Protein AF-X1P240-F1 (afdb_monomer_lite)

Foldseek 3Di:
DPPDDADQVNVQVVVVVVLVVQVVDPVDDDVDDDGPVVVLLVVLLVCVVVVNDLVVSCVVSVPPDSVVSVVSVVPDPPVVVVVCVVPDDPPPPPDDPPPVVDPVSVVVVVPPVD

Sequence (114 aa):
QQRKKLSRWGISHILKKYVDMAKLDTKFDTGFSVTPHVLRHSKAMGLLKAGVNLIYIRDFLGHCNVVTTEIYARADSEMKRKAIESAYVDLSPKDMPKWDENQDLMFWLQNLCK

Radius of gyration: 26.33 Å; chains: 1; bounding box: 72×47×49 Å

Organism: NCBI:txid412755

Secondary structure (DSSP, 8-state):
---SPPPHHHHHHHHHHHHHHHTTSTT---SS---HHHHHHHHHHHHHHTT--HHHHHHHHT-S-THHHHHHHHH-HHHHHHHHHHH----S-SS---GGG-HHHHHHHHHTT-

pLDDT: mean 81.72, std 10.23, range [56.72, 94.62]

InterPro domains:
  IPR002104 Integrase, catalytic domain [PF00589] (2-77)
  IPR002104 Integrase, catalytic domain [PS51898] (1-85)
  IPR011010 DNA breaking-rejoining enzyme, catalytic core [SSF56349] (3-87)
  IPR013762 Integrase-like, catalytic domain superfamily [G3DSA:1.10.443.10] (1-93)

Structure (mmCIF, N/CA/C/O backbone):
data_AF-X1P240-F1
#
_entry.id   AF-X1P240-F1
#
loop_
_atom_site.group_PDB
_atom_site.id
_atom_site.type_symbol
_atom_site.label_atom_id
_atom_site.label_alt_id
_atom_site.label_comp_id
_atom_site.label_asym_id
_atom_site.label_entity_id
_atom_site.label_seq_id
_atom_site.pdbx_PDB_ins_code
_atom_site.Cartn_x
_atom_site.Cartn_y
_atom_site.Cartn_z
_atom_site.occupancy
_atom_site.B_iso_or_equiv
_atom_site.auth_seq_id
_atom_site.auth_comp_id
_atom_site.auth_asym_id
_atom_site.auth_atom_id
_atom_site.pdbx_PDB_model_num
ATOM 1 N N . GLN A 1 1 ? -26.868 8.549 17.612 1.00 57.78 1 GLN A N 1
ATOM 2 C CA . GLN A 1 1 ? -25.596 8.873 16.925 1.00 57.78 1 GLN A CA 1
ATOM 3 C C . GLN A 1 1 ? -25.297 10.350 17.176 1.00 57.78 1 GLN A C 1
ATOM 5 O O . GLN A 1 1 ? -26.119 11.179 16.805 1.00 57.78 1 GLN A O 1
ATOM 10 N N . GLN A 1 2 ? -24.222 10.704 17.894 1.00 64.19 2 GLN A N 1
ATOM 11 C CA . GLN A 1 2 ? -23.903 12.124 18.117 1.00 64.19 2 GLN A CA 1
ATOM 12 C C . GLN A 1 2 ? -23.412 12.736 16.794 1.00 64.19 2 GLN A C 1
ATOM 14 O O . GLN A 1 2 ? -22.513 12.174 16.175 1.00 64.19 2 GLN A O 1
ATOM 19 N N . ARG A 1 3 ? -23.981 13.869 16.352 1.00 76.75 3 ARG A N 1
ATOM 20 C CA . ARG A 1 3 ? -23.616 14.592 15.110 1.00 76.75 3 ARG A CA 1
ATOM 21 C C . ARG A 1 3 ? -22.251 15.305 15.204 1.00 76.75 3 ARG A C 1
ATOM 23 O O . ARG A 1 3 ? -22.099 16.443 14.774 1.00 76.75 3 ARG A O 1
ATOM 30 N N . LYS A 1 4 ? -21.260 14.668 15.826 1.00 82.38 4 LYS A N 1
ATOM 31 C CA . LYS A 1 4 ? -19.897 15.187 15.983 1.00 82.38 4 LYS A CA 1
ATOM 32 C C . LYS A 1 4 ? -18.962 14.469 15.012 1.00 82.38 4 LYS A C 1
ATOM 34 O O . LYS A 1 4 ? -19.222 13.334 14.618 1.00 82.38 4 LYS A O 1
ATOM 39 N N . LYS A 1 5 ? -17.869 15.137 14.627 1.00 88.19 5 LYS A N 1
ATOM 40 C CA . LYS A 1 5 ? -16.824 14.541 13.7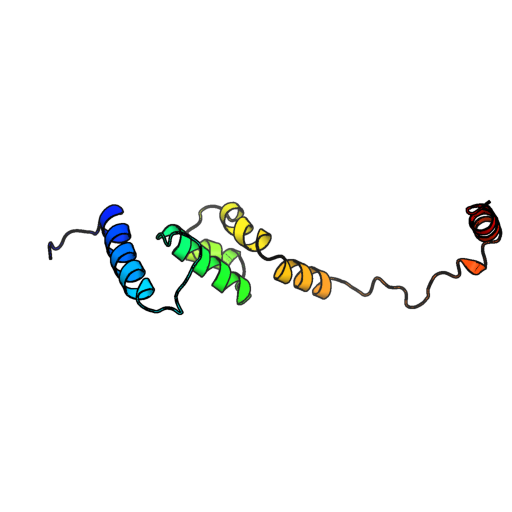81 1.00 88.19 5 LYS A CA 1
ATOM 41 C C . LYS A 1 5 ? -16.277 13.273 14.447 1.00 88.19 5 LYS A C 1
ATOM 43 O O . LYS A 1 5 ? -16.087 13.244 15.663 1.00 88.19 5 LYS A O 1
ATOM 48 N N . LEU A 1 6 ? -16.019 12.238 13.650 1.00 88.88 6 LEU A N 1
ATOM 49 C CA . LEU A 1 6 ? -15.418 11.002 14.146 1.00 88.88 6 LEU A CA 1
ATOM 50 C C . LEU A 1 6 ? -13.983 11.264 14.611 1.00 88.88 6 LEU A C 1
ATOM 52 O O . LEU A 1 6 ? -13.199 11.906 13.914 1.00 88.88 6 LEU A O 1
ATOM 56 N N . SER A 1 7 ? -13.637 10.743 15.787 1.00 91.94 7 SER A N 1
ATOM 57 C CA . SER A 1 7 ? -12.262 10.759 16.281 1.00 91.94 7 SER A CA 1
ATOM 58 C C . SER A 1 7 ? -11.440 9.647 15.624 1.00 91.94 7 SER A C 1
ATOM 60 O O . SER A 1 7 ? -11.989 8.654 15.141 1.00 91.94 7 SER A O 1
ATOM 62 N N . ARG A 1 8 ? -10.107 9.763 15.669 1.00 88.00 8 ARG A N 1
ATOM 63 C CA . ARG A 1 8 ? -9.188 8.700 15.217 1.00 88.00 8 ARG A CA 1
ATOM 64 C C . ARG A 1 8 ? -9.515 7.352 15.867 1.00 88.00 8 ARG A C 1
ATOM 66 O O . ARG A 1 8 ? -9.573 6.337 15.182 1.00 88.00 8 ARG A O 1
ATOM 73 N N . TRP A 1 9 ? -9.784 7.363 17.174 1.00 88.81 9 TRP A N 1
ATOM 74 C CA . TRP A 1 9 ? -10.216 6.181 17.919 1.00 88.81 9 TRP A CA 1
ATOM 75 C C . TRP A 1 9 ? -11.564 5.645 17.440 1.00 88.81 9 TRP A C 1
ATOM 77 O O . TRP A 1 9 ? -11.708 4.436 17.288 1.00 88.81 9 TRP A O 1
ATOM 87 N N . GLY A 1 10 ? -12.524 6.525 17.141 1.00 91.69 10 GLY A N 1
ATOM 88 C CA . GLY A 1 10 ? -13.818 6.134 16.586 1.00 91.69 10 GLY A CA 1
ATOM 89 C C . GLY A 1 10 ? -13.684 5.417 15.244 1.00 91.69 10 GLY A C 1
ATOM 90 O O . GLY A 1 10 ? -14.288 4.367 15.053 1.00 91.69 10 GLY A O 1
ATOM 91 N N . ILE A 1 11 ? -12.838 5.924 14.344 1.00 92.25 11 ILE A N 1
ATOM 92 C CA . ILE A 1 11 ? -12.565 5.281 13.049 1.00 92.25 11 ILE A CA 1
ATOM 93 C C . ILE A 1 11 ? -11.918 3.909 13.253 1.00 92.25 11 ILE A C 1
ATOM 95 O O . ILE A 1 11 ? -12.382 2.926 12.681 1.00 92.25 11 ILE A O 1
ATOM 99 N N . SER A 1 12 ? -10.884 3.820 14.094 1.00 92.19 12 SER A N 1
ATOM 100 C CA . SER A 1 12 ? -10.235 2.542 14.406 1.00 92.19 12 SER A CA 1
ATOM 101 C C . SER A 1 12 ? -11.205 1.534 15.024 1.00 92.19 12 SER A C 1
ATOM 103 O O . SER A 1 12 ? -11.154 0.356 14.690 1.00 92.19 12 SER A O 1
ATOM 105 N N . HIS A 1 13 ? -12.110 1.986 15.895 1.00 93.31 13 HIS A N 1
ATOM 106 C CA . HIS A 1 13 ? -13.111 1.130 16.525 1.00 93.31 13 HIS A CA 1
ATOM 107 C C . HIS A 1 13 ? -14.142 0.612 15.515 1.00 93.31 13 HIS A C 1
ATOM 109 O O . HIS A 1 13 ? -14.448 -0.577 15.501 1.00 93.31 13 HIS A O 1
ATOM 115 N N . ILE A 1 14 ? -14.633 1.485 14.630 1.00 94.19 14 ILE A N 1
ATOM 116 C CA . ILE A 1 14 ? -15.537 1.098 13.541 1.00 94.19 14 ILE A CA 1
ATOM 117 C C . ILE A 1 14 ? -14.850 0.079 12.629 1.00 94.19 14 ILE A C 1
ATOM 119 O O . ILE A 1 14 ? -15.436 -0.956 12.328 1.00 94.19 14 ILE A O 1
ATOM 123 N N . LEU A 1 15 ? -13.603 0.336 12.230 1.00 94.62 15 LEU A N 1
ATOM 124 C CA . LEU A 1 15 ? -12.842 -0.592 11.398 1.00 94.62 15 LEU A CA 1
ATOM 125 C C . LEU A 1 15 ? -12.681 -1.949 12.084 1.00 94.62 15 LEU A C 1
ATOM 127 O O . LEU A 1 15 ? -12.961 -2.973 11.468 1.00 94.62 15 LEU A O 1
ATOM 131 N N . LYS A 1 16 ? -12.295 -1.955 13.364 1.00 93.12 16 LYS A N 1
ATOM 132 C CA . LYS A 1 16 ? -12.161 -3.183 14.150 1.00 93.12 16 LYS A CA 1
ATOM 133 C C . LYS A 1 16 ? -13.458 -3.990 14.149 1.00 93.12 16 LYS A C 1
ATOM 135 O O . LYS A 1 16 ? -13.414 -5.178 13.863 1.00 93.12 16 LYS A O 1
ATOM 140 N N . LYS A 1 17 ? -14.607 -3.338 14.359 1.00 94.50 17 LYS A N 1
ATOM 141 C CA . LYS A 1 17 ? -15.920 -3.995 14.302 1.00 94.50 17 LYS A CA 1
ATOM 142 C C . LYS A 1 17 ? -16.121 -4.750 12.981 1.00 94.50 17 LYS A C 1
ATOM 144 O O . LYS A 1 17 ? -16.546 -5.898 12.999 1.00 94.50 17 LYS A O 1
ATOM 149 N N . TYR A 1 18 ? -15.821 -4.125 11.840 1.00 94.25 18 TYR A N 1
ATOM 150 C CA . TYR A 1 18 ? -15.976 -4.772 10.530 1.00 94.25 18 TYR A CA 1
ATOM 151 C C . TYR A 1 18 ? -14.955 -5.878 10.278 1.00 94.25 18 TYR A C 1
ATOM 153 O O . TYR A 1 18 ? -15.307 -6.893 9.689 1.00 94.25 18 TYR A O 1
ATOM 161 N N . VAL A 1 19 ? -13.722 -5.715 10.753 1.00 93.25 19 VAL A N 1
ATOM 162 C CA . VAL A 1 19 ? -12.690 -6.756 10.669 1.00 93.25 19 VAL A CA 1
ATOM 163 C C . VAL A 1 19 ? -13.092 -7.979 11.493 1.00 93.25 19 VAL A C 1
ATOM 165 O O . VAL A 1 19 ? -12.962 -9.098 11.012 1.00 93.25 19 VAL A O 1
ATOM 168 N N . ASP A 1 20 ? -13.628 -7.778 12.696 1.00 92.62 20 ASP A N 1
ATOM 169 C CA . ASP A 1 20 ? -14.098 -8.865 13.557 1.00 92.62 20 ASP A CA 1
ATOM 170 C C . ASP A 1 20 ? -15.300 -9.594 12.933 1.00 92.62 20 ASP A C 1
ATOM 172 O O . ASP A 1 20 ? -15.375 -10.816 13.002 1.00 92.62 20 ASP A O 1
ATOM 176 N N . MET A 1 21 ? -16.197 -8.872 12.250 1.00 93.56 21 MET A N 1
ATOM 177 C CA . MET A 1 21 ? -17.283 -9.488 11.474 1.00 93.56 21 MET A CA 1
ATOM 178 C C . MET A 1 21 ? -16.765 -10.254 10.248 1.00 93.56 21 MET A C 1
ATOM 180 O O . MET A 1 21 ? -17.276 -11.327 9.948 1.00 93.56 21 MET A O 1
ATOM 184 N N . ALA A 1 22 ? -15.750 -9.739 9.549 1.00 92.12 22 ALA A N 1
ATOM 185 C CA . ALA A 1 22 ? -15.159 -10.408 8.389 1.00 92.12 22 ALA A CA 1
ATOM 186 C C . ALA A 1 22 ? -14.431 -11.704 8.774 1.00 92.12 22 ALA A C 1
ATOM 188 O O . ALA A 1 22 ? -14.519 -12.687 8.049 1.00 92.12 22 ALA A O 1
ATOM 189 N N . LYS A 1 23 ? -13.788 -11.738 9.948 1.00 89.88 23 LYS A N 1
ATOM 190 C CA . LYS A 1 23 ? -13.130 -12.934 10.505 1.00 89.88 23 LYS A CA 1
ATOM 191 C C . LYS A 1 23 ? -14.078 -14.094 10.822 1.00 89.88 23 LYS A C 1
ATOM 193 O O . LYS A 1 23 ? -13.604 -15.187 11.113 1.00 89.88 23 LYS A O 1
ATOM 198 N N . LEU A 1 24 ? -15.393 -13.871 10.802 1.00 90.44 24 LEU A N 1
ATOM 199 C CA . LEU A 1 24 ? -16.371 -14.956 10.919 1.00 90.44 24 LEU A CA 1
ATOM 200 C C . LEU A 1 24 ? -16.375 -15.854 9.673 1.00 90.44 24 LEU A C 1
ATOM 202 O O . LEU A 1 24 ? -16.764 -17.015 9.765 1.00 90.44 24 LEU A O 1
ATOM 206 N N . ASP A 1 25 ? -15.934 -15.339 8.522 1.00 92.56 25 ASP A N 1
ATOM 207 C CA . ASP A 1 25 ? -15.693 -16.153 7.336 1.00 92.56 25 ASP A CA 1
ATOM 208 C C . ASP A 1 25 ? -14.313 -16.817 7.430 1.00 92.56 25 ASP A C 1
ATOM 210 O O . ASP A 1 25 ? -13.280 -16.151 7.495 1.00 92.56 25 ASP A O 1
ATOM 214 N N . THR A 1 26 ? -14.295 -18.149 7.368 1.00 86.00 26 THR A N 1
ATOM 215 C CA . THR A 1 26 ? -13.075 -18.974 7.342 1.00 86.00 26 THR A CA 1
ATOM 216 C C . THR A 1 26 ? -12.108 -18.638 6.202 1.00 86.00 26 THR A C 1
ATOM 218 O O . THR A 1 26 ? -10.934 -18.988 6.277 1.00 86.00 26 THR A O 1
ATOM 221 N N . LYS A 1 27 ? -12.574 -17.963 5.143 1.00 90.12 27 LYS A N 1
ATOM 222 C CA . LYS A 1 27 ? -11.741 -17.537 4.010 1.00 90.12 27 LYS A CA 1
ATOM 223 C C . LYS A 1 27 ? -10.996 -16.227 4.265 1.00 90.12 27 LYS A C 1
ATOM 225 O O . LYS A 1 27 ? -10.094 -15.889 3.500 1.00 90.12 27 LYS A O 1
ATOM 230 N N . PHE A 1 28 ? -11.384 -15.467 5.287 1.00 87.88 28 PHE A N 1
ATOM 231 C CA . PHE A 1 28 ? -10.801 -14.166 5.580 1.00 87.88 28 PHE A CA 1
ATOM 232 C C . PHE A 1 28 ? -9.709 -14.290 6.646 1.00 87.88 28 PHE A C 1
ATOM 234 O O . PHE A 1 28 ? -9.959 -14.155 7.844 1.00 87.88 28 PHE A O 1
ATOM 241 N N . ASP A 1 29 ? -8.473 -14.492 6.191 1.00 87.81 29 ASP A N 1
ATOM 242 C CA . ASP A 1 29 ? -7.277 -14.343 7.015 1.00 87.81 29 ASP A CA 1
ATOM 243 C C . ASP A 1 29 ? -6.292 -13.378 6.349 1.00 87.81 29 ASP A C 1
ATOM 245 O O . ASP A 1 29 ? -5.969 -13.488 5.167 1.00 87.81 29 ASP A O 1
ATOM 249 N N . THR A 1 30 ? -5.840 -12.393 7.119 1.00 84.19 30 THR A N 1
ATOM 250 C CA . THR A 1 30 ? -4.878 -11.385 6.673 1.00 84.19 30 THR A CA 1
ATOM 251 C C . THR A 1 30 ? -3.476 -11.639 7.213 1.00 84.19 30 THR A C 1
ATOM 253 O O . THR A 1 30 ? -2.539 -11.026 6.715 1.00 84.19 30 THR A O 1
ATOM 256 N N . GLY A 1 31 ? -3.293 -12.470 8.247 1.00 88.12 31 GLY A N 1
ATOM 257 C CA . GLY A 1 31 ? -1.990 -12.690 8.896 1.00 88.12 31 GLY A CA 1
ATOM 258 C C . GLY A 1 31 ? -1.396 -11.471 9.631 1.00 88.12 31 GLY A C 1
ATOM 259 O O . GLY A 1 31 ? -0.352 -11.571 10.269 1.00 88.12 31 GLY A O 1
ATOM 260 N N . PHE A 1 32 ? -2.050 -10.307 9.577 1.00 88.88 32 PHE A N 1
ATOM 261 C CA . PHE A 1 32 ? -1.658 -9.077 10.271 1.00 88.88 32 PHE A CA 1
ATOM 262 C C . PHE A 1 32 ? -2.876 -8.289 10.768 1.00 88.88 32 PHE A C 1
ATOM 264 O O . PHE A 1 32 ? -4.005 -8.480 10.313 1.00 88.88 32 PHE A O 1
ATOM 271 N N . SER A 1 33 ? -2.638 -7.345 11.684 1.00 90.12 33 SER A N 1
ATOM 272 C CA . SER A 1 33 ? -3.681 -6.457 12.208 1.00 90.12 33 SER A CA 1
ATOM 273 C C . SER A 1 33 ? -4.099 -5.401 11.180 1.00 90.12 33 SER A C 1
ATOM 275 O O . SER A 1 33 ? -3.289 -4.586 10.732 1.00 90.12 33 SER A O 1
ATOM 277 N N . VAL A 1 34 ? -5.384 -5.387 10.822 1.00 93.25 34 VAL A N 1
ATOM 278 C CA . VAL A 1 34 ? -5.953 -4.403 9.895 1.00 93.25 34 VAL A CA 1
ATOM 279 C C . VAL A 1 34 ? -6.179 -3.078 10.625 1.00 93.25 34 VAL A C 1
ATOM 281 O O . VAL A 1 34 ? -7.003 -2.969 11.531 1.00 93.25 34 VAL A O 1
ATOM 284 N N . THR A 1 35 ? -5.455 -2.043 10.202 1.00 93.06 35 THR A N 1
ATOM 285 C CA . THR A 1 35 ? -5.573 -0.674 10.728 1.00 93.06 35 THR A CA 1
ATOM 286 C C . THR A 1 35 ? -5.864 0.317 9.597 1.00 93.06 35 THR A C 1
ATOM 288 O O . THR A 1 35 ? -5.632 -0.006 8.428 1.00 93.06 35 THR A O 1
ATOM 291 N N . PRO A 1 36 ? -6.308 1.556 9.891 1.00 93.00 36 PRO A N 1
ATOM 292 C CA . PRO A 1 36 ? -6.550 2.550 8.842 1.00 93.00 36 PRO A CA 1
ATOM 293 C C . PRO A 1 36 ? -5.307 2.837 7.981 1.00 93.00 36 PRO A C 1
ATOM 295 O O . PRO A 1 36 ? -5.418 3.058 6.776 1.00 93.00 36 PRO A O 1
ATOM 298 N N . HIS A 1 37 ? -4.109 2.777 8.575 1.00 89.88 37 HIS A N 1
ATOM 299 C CA . HIS A 1 37 ? -2.852 2.955 7.843 1.00 89.88 3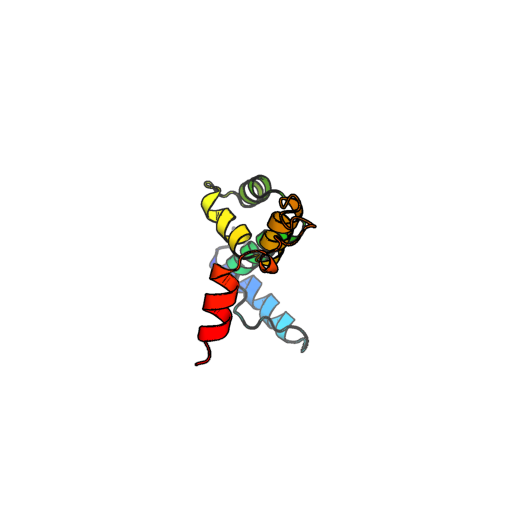7 HIS A CA 1
ATOM 300 C C . HIS A 1 37 ? -2.545 1.780 6.906 1.00 89.88 37 HIS A C 1
ATOM 302 O O . HIS A 1 37 ? -2.029 2.000 5.812 1.00 89.88 37 HIS A O 1
ATOM 308 N N . VAL A 1 38 ? -2.911 0.554 7.288 1.00 91.62 38 VAL A N 1
ATOM 309 C CA . VAL A 1 38 ? -2.765 -0.633 6.429 1.00 91.62 38 VAL A CA 1
ATOM 310 C C . VAL A 1 38 ? -3.701 -0.553 5.224 1.00 91.62 38 VAL A C 1
ATOM 312 O O . VAL A 1 38 ? -3.283 -0.845 4.107 1.00 91.62 38 VAL A O 1
ATOM 315 N N . LEU A 1 39 ? -4.932 -0.066 5.407 1.00 92.38 39 LEU A N 1
ATOM 316 C CA . LEU A 1 39 ? -5.848 0.180 4.287 1.00 92.38 39 LEU A CA 1
ATOM 317 C C . LEU A 1 39 ? -5.299 1.233 3.316 1.00 92.38 39 LEU A C 1
ATOM 319 O O . LEU A 1 39 ? -5.343 1.038 2.102 1.00 92.38 39 LEU A O 1
ATOM 323 N N . ARG A 1 40 ? -4.721 2.323 3.842 1.00 90.94 40 ARG A N 1
ATOM 324 C CA . ARG A 1 40 ? -4.046 3.346 3.026 1.00 90.94 40 ARG A CA 1
ATOM 325 C C . ARG A 1 40 ? -2.890 2.748 2.223 1.00 90.94 40 ARG A C 1
ATOM 327 O O . ARG A 1 40 ? -2.782 3.013 1.029 1.00 90.94 40 ARG A O 1
ATOM 334 N N . HIS A 1 41 ? -2.061 1.925 2.862 1.00 88.88 41 HIS A N 1
ATOM 335 C CA . HIS A 1 41 ? -0.956 1.230 2.205 1.00 88.88 41 HIS A CA 1
ATOM 336 C C . HIS A 1 41 ? -1.459 0.294 1.096 1.00 88.88 41 HIS A C 1
ATOM 338 O O . HIS A 1 41 ? -0.970 0.356 -0.027 1.00 88.88 41 HIS A O 1
ATOM 344 N N . SER A 1 42 ? -2.482 -0.517 1.381 1.00 90.50 42 SER A N 1
ATOM 345 C CA . SER A 1 42 ? -3.085 -1.438 0.412 1.00 90.50 42 SER A CA 1
ATOM 346 C C . SER A 1 42 ? -3.635 -0.704 -0.816 1.00 90.50 42 SER A C 1
ATOM 348 O O . SER A 1 42 ? -3.350 -1.090 -1.949 1.00 90.50 42 SER A O 1
ATOM 350 N N . LYS A 1 43 ? -4.331 0.428 -0.620 1.00 92.19 43 LYS A N 1
ATOM 351 C CA . LYS A 1 43 ? -4.813 1.259 -1.733 1.00 92.19 43 LYS A CA 1
ATOM 352 C C . LYS A 1 43 ? -3.665 1.804 -2.585 1.00 92.19 43 LYS A C 1
ATOM 354 O O . LYS A 1 43 ? -3.768 1.779 -3.809 1.00 92.19 43 LYS A O 1
ATOM 359 N N . ALA A 1 44 ? -2.591 2.277 -1.957 1.00 89.88 44 ALA A N 1
ATOM 360 C CA . ALA A 1 44 ? -1.424 2.796 -2.665 1.00 89.88 44 ALA A CA 1
ATOM 361 C C . ALA A 1 44 ? -0.735 1.712 -3.509 1.00 89.88 44 ALA A C 1
ATOM 363 O O . ALA A 1 44 ? -0.490 1.922 -4.694 1.00 89.88 44 ALA A O 1
ATOM 364 N N . MET A 1 45 ? -0.506 0.531 -2.925 1.00 89.00 45 MET A N 1
ATOM 365 C CA . MET A 1 45 ? 0.063 -0.617 -3.636 1.00 89.00 45 MET A CA 1
ATOM 366 C C . MET A 1 45 ? -0.842 -1.099 -4.772 1.00 89.00 45 MET A C 1
ATOM 368 O O . MET A 1 45 ? -0.347 -1.443 -5.839 1.00 89.00 45 MET A O 1
ATOM 372 N N . GLY A 1 46 ? -2.165 -1.093 -4.581 1.00 90.44 46 GLY A N 1
ATOM 373 C CA . GLY A 1 46 ? -3.120 -1.436 -5.636 1.00 90.44 46 GLY A CA 1
ATOM 374 C C . GLY A 1 46 ? -3.065 -0.473 -6.825 1.00 90.44 46 GLY A C 1
ATOM 375 O O . GLY A 1 46 ? -3.065 -0.918 -7.968 1.00 90.44 46 GLY A O 1
ATOM 376 N N . LEU A 1 47 ? -2.964 0.838 -6.570 1.00 90.38 47 LEU A N 1
ATOM 377 C CA . LEU A 1 47 ? -2.792 1.840 -7.630 1.00 90.38 47 LEU A CA 1
ATOM 378 C C . LEU A 1 47 ? -1.459 1.664 -8.362 1.00 90.38 47 LEU A C 1
ATOM 380 O O . LEU A 1 47 ? -1.422 1.722 -9.588 1.00 90.38 47 LEU A O 1
ATOM 384 N N . LEU A 1 48 ? -0.383 1.402 -7.619 1.00 88.25 48 LEU A N 1
ATOM 385 C CA . LEU A 1 48 ? 0.932 1.160 -8.200 1.00 88.25 48 LEU A CA 1
ATOM 386 C C . LEU A 1 48 ? 0.916 -0.075 -9.110 1.00 88.25 48 LEU A C 1
ATOM 388 O O . LEU A 1 48 ? 1.321 0.016 -10.261 1.00 88.25 48 LEU A O 1
ATOM 392 N N . LYS A 1 49 ? 0.373 -1.202 -8.637 1.00 85.31 49 LYS A N 1
ATOM 393 C CA . LYS A 1 49 ? 0.252 -2.440 -9.425 1.00 85.31 49 LYS A CA 1
ATOM 394 C C . LYS A 1 49 ? -0.612 -2.280 -10.675 1.00 85.31 49 LYS A C 1
ATOM 396 O O . LYS A 1 49 ? -0.363 -2.947 -11.672 1.00 85.31 49 LYS A O 1
ATOM 401 N N . ALA A 1 50 ? -1.596 -1.383 -10.639 1.00 88.06 50 ALA A N 1
ATOM 402 C CA . ALA A 1 50 ? -2.397 -1.018 -11.805 1.00 88.06 50 ALA A CA 1
ATOM 403 C C . ALA A 1 50 ? -1.645 -0.119 -12.812 1.00 88.06 50 ALA A C 1
ATOM 405 O O . ALA A 1 50 ? -2.221 0.269 -13.824 1.00 88.06 50 ALA A O 1
ATOM 406 N N . GLY A 1 51 ? -0.380 0.227 -12.549 1.00 84.88 51 GLY A N 1
ATOM 407 C CA . GLY A 1 51 ? 0.454 1.041 -13.433 1.00 84.88 51 GLY A CA 1
ATOM 408 C C . GLY A 1 51 ? 0.241 2.549 -13.288 1.00 84.88 51 GLY A C 1
ATOM 409 O O . GLY A 1 51 ? 0.698 3.314 -14.135 1.00 84.88 51 GLY A O 1
ATOM 410 N N . VAL A 1 52 ? -0.443 3.008 -12.235 1.00 87.62 52 VAL A N 1
ATOM 411 C CA . VAL A 1 52 ? -0.634 4.446 -12.005 1.00 87.62 52 VAL A CA 1
ATOM 412 C C . VAL A 1 52 ? 0.708 5.088 -11.649 1.00 87.62 52 VAL A C 1
ATOM 414 O O . VAL A 1 52 ? 1.428 4.606 -10.775 1.00 87.62 52 VAL A O 1
ATOM 417 N N . ASN A 1 53 ? 1.037 6.203 -12.306 1.00 86.06 53 ASN A N 1
ATOM 418 C CA . ASN A 1 53 ? 2.281 6.926 -12.048 1.00 86.06 53 ASN A CA 1
ATOM 419 C C . ASN A 1 53 ? 2.354 7.397 -10.581 1.00 86.06 53 ASN A C 1
ATOM 421 O O . ASN A 1 53 ? 1.391 7.927 -10.019 1.00 86.06 53 ASN A O 1
ATOM 425 N N . LEU A 1 54 ? 3.532 7.216 -9.978 1.00 85.50 54 LEU A N 1
ATOM 426 C CA . LEU A 1 54 ? 3.822 7.511 -8.578 1.00 85.50 54 LEU A CA 1
ATOM 427 C C . LEU A 1 54 ? 3.478 8.951 -8.166 1.00 85.50 54 LEU A C 1
ATOM 429 O O . LEU A 1 54 ? 3.068 9.175 -7.028 1.00 85.50 54 LEU A O 1
ATOM 433 N N . ILE A 1 55 ? 3.600 9.916 -9.081 1.00 85.81 55 ILE A N 1
ATOM 434 C CA . ILE A 1 55 ? 3.254 11.324 -8.845 1.00 85.81 55 ILE A CA 1
ATOM 435 C C . ILE A 1 55 ? 1.751 11.466 -8.572 1.00 85.81 55 ILE A C 1
ATOM 437 O O . ILE A 1 55 ? 1.360 12.110 -7.601 1.00 85.81 55 ILE A O 1
ATOM 441 N N . TYR A 1 56 ? 0.903 10.786 -9.346 1.00 87.69 56 TYR A N 1
ATOM 442 C CA . TYR A 1 56 ? -0.543 10.802 -9.115 1.00 87.69 56 TYR A CA 1
ATOM 443 C C . TYR A 1 56 ? -0.925 10.066 -7.834 1.00 87.69 56 TYR A C 1
ATOM 445 O O . TYR A 1 56 ? -1.832 10.495 -7.126 1.00 87.69 56 TYR A O 1
ATOM 453 N N . ILE A 1 57 ? -0.222 8.981 -7.496 1.00 87.88 57 ILE A N 1
ATOM 454 C CA . ILE A 1 57 ? -0.433 8.273 -6.226 1.00 87.88 57 ILE A CA 1
ATOM 455 C C . ILE A 1 57 ? -0.079 9.186 -5.044 1.00 87.88 57 ILE A C 1
ATOM 457 O O . ILE A 1 57 ? -0.834 9.254 -4.075 1.00 87.88 57 ILE A O 1
ATOM 461 N N . ARG A 1 58 ? 1.039 9.918 -5.126 1.00 87.44 58 ARG A N 1
ATOM 462 C CA . ARG A 1 58 ? 1.452 10.910 -4.123 1.00 87.44 58 ARG A CA 1
ATOM 463 C C . ARG A 1 58 ? 0.366 11.966 -3.923 1.00 87.44 58 ARG A C 1
ATOM 465 O O . ARG A 1 58 ? -0.026 12.210 -2.781 1.00 87.44 58 ARG A O 1
ATOM 472 N N . ASP A 1 59 ? -0.124 12.548 -5.016 1.00 88.06 59 ASP A N 1
ATOM 473 C CA . ASP A 1 59 ? -1.128 13.615 -4.983 1.00 88.06 59 ASP A CA 1
ATOM 474 C C . ASP A 1 59 ? -2.466 13.100 -4.439 1.00 88.06 59 ASP A C 1
ATOM 476 O O . ASP A 1 59 ? -3.060 13.722 -3.560 1.00 88.06 59 ASP A O 1
ATOM 480 N N . PHE A 1 60 ? -2.889 11.903 -4.858 1.00 88.56 60 PHE A N 1
ATOM 481 C CA . PHE A 1 60 ? -4.089 11.236 -4.349 1.00 88.56 60 PHE A CA 1
ATOM 482 C C . PHE A 1 60 ? -4.022 10.964 -2.839 1.00 88.56 60 PHE A C 1
ATOM 484 O O . PHE A 1 60 ? -5.019 11.083 -2.128 1.00 88.56 60 PHE A O 1
ATOM 491 N N . LEU A 1 61 ? -2.845 10.600 -2.326 1.00 88.38 61 LEU A N 1
ATOM 492 C CA . LEU A 1 61 ? -2.627 10.363 -0.899 1.00 88.38 61 LEU A CA 1
ATOM 493 C C . LEU A 1 61 ? -2.344 11.656 -0.113 1.00 88.38 61 LEU A C 1
ATOM 495 O O . LEU A 1 61 ? -2.299 11.615 1.121 1.00 88.38 61 LEU A O 1
ATOM 499 N N . GLY A 1 62 ? -2.152 12.790 -0.790 1.00 85.25 62 GLY A N 1
ATOM 500 C CA . GLY A 1 62 ? -1.809 14.069 -0.168 1.00 85.25 62 GLY A CA 1
ATOM 501 C C . GLY A 1 62 ? -0.427 14.068 0.491 1.00 85.25 62 GLY A C 1
ATOM 502 O O . GLY A 1 62 ? -0.238 14.684 1.538 1.00 85.25 62 GLY A O 1
ATOM 503 N N . HIS A 1 63 ? 0.531 13.320 -0.058 1.00 86.12 63 HIS A N 1
ATOM 504 C CA . HIS A 1 63 ? 1.904 13.316 0.442 1.00 86.12 63 HIS A CA 1
ATOM 505 C C . HIS A 1 63 ? 2.642 14.582 -0.009 1.00 86.12 63 HIS A C 1
ATOM 507 O O . HIS A 1 63 ? 2.747 14.856 -1.200 1.00 86.12 63 HIS A O 1
ATOM 513 N N . CYS A 1 64 ? 3.222 15.323 0.939 1.00 78.12 64 CYS A N 1
ATOM 514 C CA . CYS A 1 64 ? 4.014 16.520 0.639 1.00 78.12 64 CYS A CA 1
ATOM 515 C C . CYS A 1 64 ? 5.330 16.211 -0.095 1.00 78.12 64 CYS A C 1
ATOM 517 O O . CYS A 1 64 ? 5.871 17.078 -0.774 1.00 78.12 64 CYS A O 1
ATOM 519 N N . ASN A 1 65 ? 5.847 14.984 0.030 1.00 75.25 65 ASN A N 1
ATOM 520 C CA . ASN A 1 65 ? 7.090 14.555 -0.598 1.00 75.25 65 ASN A CA 1
ATOM 521 C C . ASN A 1 65 ? 6.92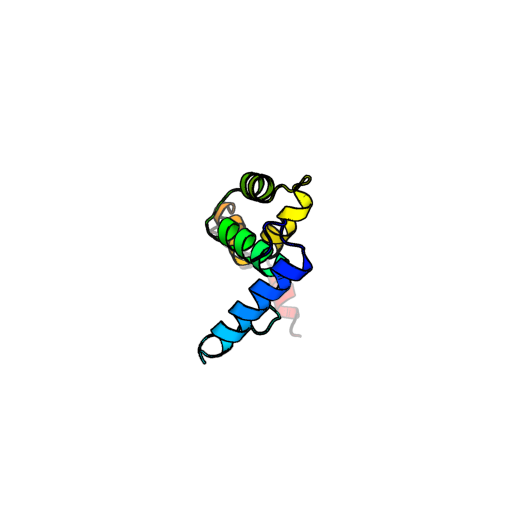2 13.185 -1.272 1.00 75.25 65 ASN A C 1
ATOM 523 O O . ASN A 1 65 ? 6.403 12.237 -0.671 1.00 75.25 65 ASN A O 1
ATOM 527 N N . VAL A 1 66 ? 7.415 13.070 -2.508 1.00 71.06 66 VAL A N 1
ATOM 528 C CA . VAL A 1 66 ? 7.418 11.829 -3.292 1.00 71.06 66 VAL A CA 1
ATOM 529 C C . VAL A 1 66 ? 8.209 10.706 -2.616 1.00 71.06 66 VAL A C 1
ATOM 531 O O . VAL A 1 66 ? 7.805 9.553 -2.733 1.00 71.06 66 VAL A O 1
ATOM 534 N N . VAL A 1 67 ? 9.219 11.027 -1.796 1.00 74.44 67 VAL A N 1
ATOM 535 C CA . VAL A 1 67 ? 10.037 10.049 -1.048 1.00 74.44 67 VAL A CA 1
ATOM 536 C C . VAL A 1 67 ? 9.182 9.112 -0.183 1.00 74.44 67 VAL A C 1
ATOM 538 O O . VAL A 1 67 ? 9.441 7.914 -0.096 1.00 74.44 67 VAL A O 1
ATOM 541 N N . THR A 1 68 ? 8.099 9.620 0.416 1.00 72.06 68 THR A N 1
ATOM 542 C CA . THR A 1 68 ? 7.169 8.783 1.205 1.00 72.06 68 THR A CA 1
ATOM 543 C C . THR A 1 68 ? 6.376 7.792 0.348 1.00 72.06 68 THR A C 1
ATOM 545 O O . THR A 1 68 ? 5.922 6.762 0.840 1.00 72.06 68 THR A O 1
ATOM 548 N N . THR A 1 69 ? 6.239 8.084 -0.945 1.00 78.56 69 THR A N 1
ATOM 549 C CA . THR A 1 69 ? 5.513 7.273 -1.930 1.00 78.56 69 THR A CA 1
ATOM 550 C C . THR A 1 69 ? 6.456 6.289 -2.635 1.00 78.56 69 THR A C 1
ATOM 552 O O . THR A 1 69 ? 6.036 5.186 -2.970 1.00 78.56 69 THR A O 1
ATOM 555 N N . GLU A 1 70 ? 7.750 6.611 -2.768 1.00 77.00 70 GLU A N 1
ATOM 556 C CA . GLU A 1 70 ? 8.789 5.709 -3.307 1.00 77.00 70 GLU A CA 1
ATOM 557 C C . GLU A 1 70 ? 8.904 4.382 -2.551 1.00 77.00 70 GLU A C 1
ATOM 559 O O . GLU A 1 70 ? 9.301 3.368 -3.127 1.00 77.00 70 GLU A O 1
ATOM 564 N N . ILE A 1 71 ? 8.521 4.358 -1.270 1.00 77.62 71 ILE A N 1
ATOM 565 C CA . ILE A 1 71 ? 8.478 3.131 -0.465 1.00 77.62 71 ILE A CA 1
ATOM 566 C C . ILE A 1 71 ? 7.605 2.061 -1.143 1.00 77.62 71 ILE A C 1
ATOM 568 O O . ILE A 1 71 ? 7.961 0.885 -1.113 1.00 77.62 71 ILE A O 1
ATOM 572 N N . TYR A 1 72 ? 6.519 2.458 -1.814 1.00 77.56 72 TYR A N 1
ATOM 573 C CA . TYR A 1 72 ? 5.652 1.533 -2.547 1.00 77.56 72 TYR A CA 1
ATOM 574 C C . TYR A 1 72 ? 6.344 0.960 -3.787 1.00 77.56 72 TYR A C 1
ATOM 576 O O . TYR A 1 72 ? 6.342 -0.251 -3.988 1.00 77.56 72 TYR A O 1
ATOM 584 N N . ALA A 1 73 ? 7.010 1.813 -4.573 1.00 75.56 73 ALA A N 1
ATOM 585 C CA . ALA A 1 73 ? 7.778 1.384 -5.745 1.00 75.56 73 ALA A CA 1
ATOM 586 C C . ALA A 1 73 ? 8.922 0.432 -5.363 1.00 75.56 73 ALA A C 1
ATOM 588 O O . ALA A 1 73 ? 9.244 -0.503 -6.094 1.00 75.56 73 ALA A O 1
ATOM 589 N N . ARG A 1 74 ? 9.530 0.628 -4.186 1.00 71.94 74 ARG A N 1
ATOM 590 C CA . ARG A 1 74 ? 10.583 -0.266 -3.697 1.00 71.94 74 ARG A CA 1
ATOM 591 C C . ARG A 1 74 ? 10.050 -1.638 -3.284 1.00 71.94 74 ARG A C 1
ATOM 593 O O . ARG A 1 74 ? 10.791 -2.610 -3.436 1.00 71.94 74 ARG A O 1
ATOM 600 N N . ALA A 1 75 ? 8.823 -1.696 -2.772 1.00 72.62 75 ALA A N 1
ATOM 601 C CA . ALA A 1 75 ? 8.195 -2.915 -2.275 1.00 72.62 75 ALA A CA 1
ATOM 602 C C . ALA A 1 75 ? 7.767 -3.885 -3.392 1.00 72.62 75 ALA A C 1
ATOM 604 O O . ALA A 1 75 ? 7.618 -5.074 -3.122 1.00 72.62 75 ALA A O 1
ATOM 605 N N . ASP A 1 76 ? 7.588 -3.411 -4.629 1.00 74.38 76 ASP A N 1
ATOM 606 C CA . ASP A 1 76 ? 7.196 -4.257 -5.760 1.00 74.38 76 ASP A CA 1
ATOM 607 C C . ASP A 1 76 ? 8.405 -4.708 -6.601 1.00 74.38 76 ASP A C 1
ATOM 609 O O . ASP A 1 76 ? 8.849 -4.040 -7.539 1.00 74.38 76 ASP A O 1
ATOM 613 N N . SER A 1 77 ? 8.955 -5.871 -6.248 1.00 71.12 77 SER A N 1
ATOM 614 C CA . SER A 1 77 ? 10.056 -6.518 -6.974 1.00 71.12 77 SER A CA 1
ATOM 615 C C . SER A 1 77 ? 9.678 -6.898 -8.409 1.00 71.12 77 SER A C 1
ATOM 617 O O . SER A 1 77 ? 10.530 -6.880 -9.297 1.00 71.12 77 SER A O 1
ATOM 619 N N . GLU A 1 78 ? 8.409 -7.233 -8.653 1.00 71.69 78 GLU A N 1
ATOM 620 C CA . GLU A 1 78 ? 7.935 -7.665 -9.967 1.00 71.69 78 GLU A CA 1
ATOM 621 C C . GLU A 1 78 ? 7.838 -6.479 -10.926 1.00 71.69 78 GLU A C 1
ATOM 623 O O . GLU A 1 78 ? 8.266 -6.575 -12.076 1.00 71.69 78 GLU A O 1
ATOM 628 N N . MET A 1 79 ? 7.344 -5.339 -10.442 1.00 71.88 79 MET A N 1
ATOM 629 C CA . MET A 1 79 ? 7.314 -4.105 -11.223 1.00 71.88 79 MET A CA 1
ATOM 630 C C . MET A 1 79 ? 8.726 -3.633 -11.587 1.00 71.88 79 MET A C 1
ATOM 632 O O . MET A 1 79 ? 8.959 -3.240 -12.728 1.00 71.88 79 MET A O 1
ATOM 636 N N . LYS A 1 80 ? 9.691 -3.742 -10.662 1.00 68.50 80 LYS A N 1
ATOM 637 C CA . LYS A 1 80 ? 11.110 -3.479 -10.958 1.00 68.50 80 LYS A CA 1
ATOM 638 C C . LYS A 1 80 ? 11.650 -4.406 -12.039 1.00 68.50 80 LYS A C 1
ATOM 640 O O . LYS A 1 80 ? 12.276 -3.920 -12.972 1.00 68.50 80 LYS A O 1
ATOM 645 N N . ARG A 1 81 ? 11.391 -5.715 -11.937 1.00 74.00 81 ARG A N 1
ATOM 646 C CA . ARG A 1 81 ? 11.809 -6.691 -12.955 1.00 74.00 81 ARG A CA 1
ATOM 647 C C . ARG A 1 81 ? 11.238 -6.328 -14.326 1.00 74.00 81 ARG A C 1
ATOM 649 O O . ARG A 1 81 ? 12.000 -6.231 -15.277 1.00 74.00 81 ARG A O 1
ATOM 656 N N . LYS A 1 82 ? 9.933 -6.049 -14.415 1.00 75.62 82 LYS A N 1
ATOM 657 C CA . LYS A 1 82 ? 9.276 -5.640 -15.669 1.00 75.62 82 LYS A CA 1
ATOM 658 C C . LYS A 1 82 ? 9.850 -4.341 -16.229 1.00 75.62 82 LYS A C 1
ATOM 660 O O . LYS A 1 82 ? 10.054 -4.244 -17.431 1.00 75.62 82 LYS A O 1
ATOM 665 N N . ALA A 1 83 ? 10.131 -3.358 -15.373 1.00 74.25 83 ALA A N 1
ATOM 666 C CA . ALA A 1 83 ? 10.755 -2.110 -15.795 1.00 74.25 83 ALA A CA 1
ATOM 667 C C . ALA A 1 83 ? 12.165 -2.352 -16.358 1.00 74.25 83 ALA A C 1
ATOM 669 O O . ALA A 1 83 ? 12.479 -1.838 -17.428 1.00 74.25 83 ALA A O 1
ATOM 670 N N . ILE A 1 84 ? 12.974 -3.183 -15.689 1.00 75.50 84 ILE A N 1
ATOM 671 C CA . ILE A 1 84 ? 14.304 -3.591 -16.167 1.00 75.50 84 ILE A CA 1
ATOM 672 C C . ILE A 1 84 ? 14.190 -4.314 -17.510 1.00 75.50 84 ILE A C 1
ATOM 674 O O . ILE A 1 84 ? 14.880 -3.931 -18.440 1.00 75.50 84 ILE A O 1
ATOM 678 N N . GLU A 1 85 ? 13.291 -5.289 -17.643 1.00 78.12 85 GLU A N 1
ATOM 679 C CA . GLU A 1 85 ? 13.064 -6.024 -18.897 1.00 78.12 85 GLU A CA 1
ATOM 680 C C . GLU A 1 85 ? 12.605 -5.111 -20.034 1.00 78.12 85 GLU A C 1
ATOM 682 O O . GLU A 1 85 ? 13.081 -5.245 -21.153 1.00 78.12 85 GLU A O 1
ATOM 687 N N . SER A 1 86 ? 11.720 -4.152 -19.751 1.00 78.50 86 SER A N 1
ATOM 688 C CA . SER A 1 86 ? 11.245 -3.193 -20.754 1.00 78.50 86 SER A CA 1
ATOM 689 C C . SER A 1 86 ? 12.309 -2.181 -21.182 1.00 78.50 86 SER A C 1
ATOM 691 O O . SER A 1 86 ? 12.282 -1.708 -22.314 1.00 78.50 86 SER A O 1
ATOM 693 N N . ALA A 1 87 ? 13.227 -1.829 -20.278 1.00 76.00 87 ALA A N 1
ATOM 694 C CA . ALA A 1 87 ? 14.316 -0.894 -20.538 1.00 76.00 87 ALA A CA 1
ATOM 695 C C . ALA A 1 87 ? 15.563 -1.589 -21.105 1.00 76.00 87 ALA A C 1
ATOM 697 O O . ALA A 1 87 ? 16.446 -0.918 -21.640 1.00 76.00 87 ALA A O 1
ATOM 698 N N . TYR A 1 88 ? 15.652 -2.914 -20.979 1.00 66.94 88 TYR A N 1
ATOM 699 C CA . TYR A 1 88 ? 16.747 -3.695 -21.529 1.00 66.94 88 TYR A CA 1
ATOM 700 C C . TYR A 1 88 ? 16.648 -3.714 -23.056 1.00 66.94 88 TYR A C 1
ATOM 702 O O . TYR A 1 88 ? 15.812 -4.394 -23.648 1.00 66.94 88 TYR A O 1
ATOM 710 N N . VAL A 1 89 ? 17.548 -2.971 -23.696 1.00 65.56 89 VAL A N 1
ATOM 711 C CA . VAL A 1 89 ? 17.983 -3.258 -25.062 1.00 65.56 89 VAL A CA 1
ATOM 712 C C . VAL A 1 89 ? 18.846 -4.516 -24.972 1.00 65.56 89 VAL A C 1
ATOM 714 O O . VAL A 1 89 ? 19.694 -4.600 -24.088 1.00 65.56 89 VAL A O 1
ATOM 717 N N . ASP A 1 90 ? 18.578 -5.498 -25.830 1.00 63.75 90 ASP A N 1
ATOM 718 C CA . ASP A 1 90 ? 19.218 -6.818 -25.888 1.00 63.75 90 ASP A CA 1
ATOM 719 C C . ASP A 1 90 ? 20.744 -6.752 -25.636 1.00 63.75 90 ASP A C 1
ATOM 721 O O . ASP A 1 90 ? 21.522 -6.387 -26.513 1.00 63.75 90 ASP A O 1
ATOM 725 N N . LEU A 1 91 ? 21.168 -7.038 -24.398 1.00 56.84 91 LEU A N 1
ATOM 726 C CA . LEU A 1 91 ? 22.578 -7.058 -23.975 1.00 56.84 91 LEU A CA 1
ATOM 727 C C . LEU A 1 91 ? 23.189 -8.458 -24.077 1.00 56.84 91 LEU A C 1
ATOM 729 O O . LEU A 1 91 ? 24.346 -8.643 -23.707 1.00 56.84 91 LEU A O 1
ATOM 733 N N . SER A 1 92 ? 22.441 -9.443 -24.579 1.00 57.38 92 SER A N 1
ATOM 734 C CA . SER A 1 92 ? 23.060 -10.665 -25.065 1.00 57.38 92 SER A CA 1
ATOM 735 C C . SER A 1 92 ? 23.533 -10.382 -26.487 1.00 57.38 92 SER A C 1
ATOM 737 O O . SER A 1 92 ? 22.702 -10.403 -27.397 1.00 57.38 92 SER A O 1
ATOM 739 N N . PRO A 1 93 ? 24.832 -10.140 -26.754 1.00 58.72 93 PRO A N 1
ATOM 740 C CA . PRO A 1 93 ? 25.304 -10.349 -28.111 1.00 58.72 93 PRO A CA 1
ATOM 741 C C . PRO A 1 93 ? 24.865 -11.770 -28.492 1.00 58.72 93 PRO A C 1
ATOM 743 O O . PRO A 1 93 ? 25.124 -12.728 -27.761 1.00 58.72 93 PRO A O 1
ATOM 746 N N . LYS A 1 94 ? 24.095 -11.908 -29.579 1.00 59.91 94 LYS A N 1
ATOM 747 C CA . LYS A 1 94 ? 23.718 -13.229 -30.118 1.00 59.91 94 LYS A CA 1
ATOM 748 C C . LYS A 1 94 ? 24.958 -14.080 -30.397 1.00 59.91 94 LYS A C 1
ATOM 750 O O . LYS A 1 94 ? 24.887 -15.305 -30.365 1.00 59.91 94 LYS A O 1
ATOM 755 N N . ASP A 1 95 ? 26.081 -13.406 -30.604 1.00 66.06 95 ASP A N 1
ATOM 756 C CA . ASP A 1 95 ? 27.399 -13.984 -30.733 1.00 66.06 95 ASP A CA 1
ATOM 757 C C . ASP A 1 95 ? 28.032 -14.112 -29.343 1.00 66.06 95 ASP A C 1
ATOM 759 O O . ASP A 1 95 ? 28.491 -13.140 -28.739 1.00 66.06 95 ASP A O 1
ATOM 763 N N . MET A 1 96 ? 28.056 -15.339 -28.823 1.00 60.28 96 MET A N 1
ATOM 764 C CA . MET A 1 96 ? 28.926 -15.675 -27.700 1.00 60.28 96 MET A CA 1
ATOM 765 C C . MET A 1 96 ? 30.370 -15.350 -28.124 1.00 60.28 96 MET A C 1
ATOM 767 O O . MET A 1 96 ? 30.781 -15.790 -29.202 1.00 60.28 96 MET A O 1
ATOM 771 N N . PRO A 1 97 ? 31.149 -14.582 -27.338 1.00 70.25 97 PRO A N 1
ATOM 772 C CA . PRO A 1 97 ? 32.547 -14.353 -27.675 1.00 70.25 97 PRO A CA 1
ATOM 773 C C . PRO A 1 97 ? 33.238 -15.712 -27.766 1.00 70.25 97 PRO A C 1
ATOM 775 O O . PRO A 1 97 ? 33.064 -16.544 -26.876 1.00 70.25 97 PRO A O 1
ATOM 778 N N . LYS A 1 98 ? 33.988 -15.948 -28.844 1.00 72.12 98 LYS A N 1
ATOM 779 C CA . LYS A 1 98 ? 34.741 -17.186 -29.060 1.00 72.12 98 LYS A CA 1
ATOM 780 C C . LYS A 1 98 ? 35.919 -17.280 -28.093 1.00 72.12 98 LYS A C 1
ATOM 782 O O . LYS A 1 98 ? 37.062 -16.965 -28.410 1.00 72.12 98 LYS A O 1
ATOM 787 N N . TRP A 1 99 ? 35.611 -17.620 -26.852 1.00 74.81 99 TRP A N 1
ATOM 788 C CA . TRP A 1 99 ? 36.580 -17.777 -25.773 1.00 74.81 99 TRP A CA 1
ATOM 789 C C . TRP A 1 99 ? 37.477 -19.009 -25.981 1.00 74.81 99 TRP A C 1
ATOM 791 O O . TRP A 1 99 ? 38.556 -19.081 -25.402 1.00 74.81 99 TRP A O 1
ATOM 801 N N . ASP A 1 100 ? 37.058 -19.934 -26.846 1.00 70.25 100 ASP A N 1
ATOM 802 C CA . ASP A 1 100 ? 37.787 -21.120 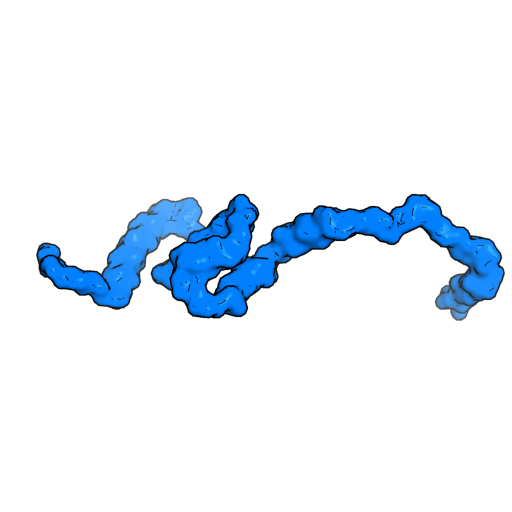-27.294 1.00 70.25 100 ASP A CA 1
ATOM 803 C C . ASP A 1 100 ? 39.003 -20.801 -28.181 1.00 70.25 100 ASP A C 1
ATOM 805 O O . ASP A 1 100 ? 39.929 -21.606 -28.263 1.00 70.25 100 ASP A O 1
ATOM 809 N N . GLU A 1 101 ? 39.055 -19.615 -28.796 1.00 73.06 101 GLU A N 1
ATOM 810 C CA . GLU A 1 101 ? 40.204 -19.171 -29.599 1.00 73.06 101 GLU A CA 1
ATOM 811 C C . GLU A 1 101 ? 41.369 -18.650 -28.728 1.00 73.06 101 GLU A C 1
ATOM 813 O O . GLU A 1 101 ? 42.504 -18.542 -29.199 1.00 73.06 101 GLU A O 1
ATOM 818 N N . ASN A 1 102 ? 41.128 -18.355 -27.444 1.00 82.56 102 ASN A N 1
ATOM 819 C CA . ASN A 1 102 ? 42.157 -17.857 -26.533 1.00 82.56 102 ASN A CA 1
ATOM 820 C C . ASN A 1 102 ? 42.951 -19.017 -25.904 1.00 82.56 102 ASN A C 1
ATOM 822 O O . ASN A 1 102 ? 42.530 -19.635 -24.924 1.00 82.56 102 ASN A O 1
ATOM 826 N N . GLN A 1 103 ? 44.133 -19.287 -26.462 1.00 78.81 103 GLN A N 1
ATOM 827 C CA . GLN A 1 103 ? 45.007 -20.378 -26.018 1.00 78.81 103 GLN A CA 1
ATOM 828 C C . GLN A 1 103 ? 45.472 -20.236 -24.561 1.00 78.81 103 GLN A C 1
ATOM 830 O O . GLN A 1 103 ? 45.533 -21.242 -23.853 1.00 78.81 103 GLN A O 1
ATOM 835 N N . ASP A 1 104 ? 45.729 -19.014 -24.089 1.00 82.38 104 ASP A N 1
ATOM 836 C CA . ASP A 1 104 ? 46.145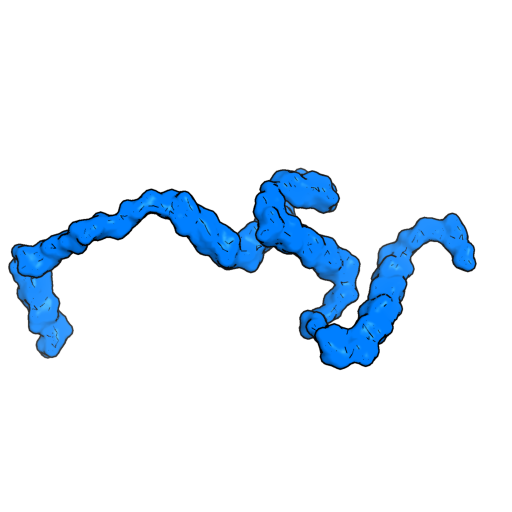 -18.760 -22.704 1.00 82.38 104 ASP A CA 1
ATOM 837 C C . ASP A 1 104 ? 45.011 -19.071 -21.718 1.00 82.38 104 ASP A C 1
ATOM 839 O O . ASP A 1 104 ? 45.228 -19.696 -20.676 1.00 82.38 104 ASP A O 1
ATOM 843 N N . LEU A 1 105 ? 43.778 -18.692 -22.071 1.00 82.38 105 LEU A N 1
ATOM 844 C CA . LEU A 1 105 ? 42.584 -18.989 -21.280 1.00 82.38 105 LEU A CA 1
ATOM 845 C C . LEU A 1 105 ? 42.320 -20.497 -21.215 1.00 82.38 105 LEU A C 1
ATOM 847 O O . LEU A 1 105 ? 42.046 -21.030 -20.140 1.00 82.38 105 LEU A O 1
ATOM 851 N N . MET A 1 106 ? 42.434 -21.194 -22.346 1.00 84.12 106 MET A N 1
ATOM 852 C CA . MET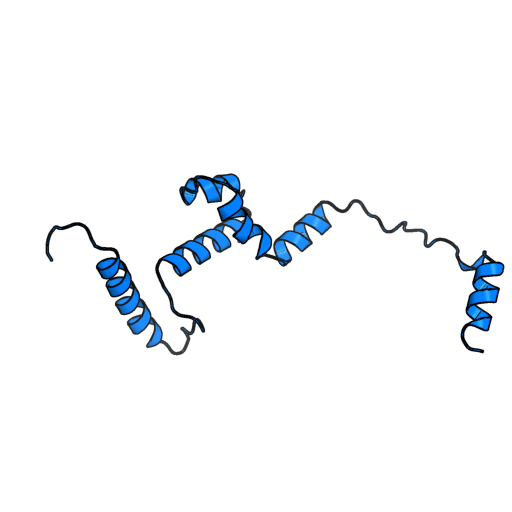 A 1 106 ? 42.248 -22.645 -22.408 1.00 84.12 106 MET A CA 1
ATOM 853 C C . MET A 1 106 ? 43.316 -23.390 -21.605 1.00 84.12 106 MET A C 1
ATOM 855 O O . MET A 1 106 ? 42.991 -24.331 -20.878 1.00 84.12 106 MET A O 1
ATOM 859 N N . PHE A 1 107 ? 44.571 -22.943 -21.675 1.00 84.19 107 PHE A N 1
ATOM 860 C CA . PHE A 1 107 ? 45.659 -23.488 -20.869 1.00 84.19 107 PHE A CA 1
ATOM 861 C C . PHE A 1 107 ? 45.415 -23.284 -19.368 1.00 84.19 107 PHE A C 1
ATOM 863 O O . PHE A 1 107 ? 45.621 -24.199 -18.568 1.00 84.19 107 PHE A O 1
ATOM 870 N N . TRP A 1 108 ? 44.939 -22.102 -18.976 1.00 85.56 108 TRP A N 1
ATOM 871 C CA . TRP A 1 108 ? 44.590 -21.804 -17.590 1.00 85.56 108 TRP A CA 1
ATOM 872 C C . TRP A 1 108 ? 43.426 -22.671 -17.083 1.00 85.56 108 TRP A C 1
ATOM 874 O O . TRP A 1 108 ? 43.547 -23.293 -16.029 1.00 85.56 108 TRP A O 1
ATOM 884 N N . LEU A 1 109 ? 42.340 -22.798 -17.857 1.00 82.75 109 LEU A N 1
ATOM 885 C CA . LEU A 1 109 ? 41.176 -23.627 -17.509 1.00 82.75 109 LEU A CA 1
ATOM 886 C C . LEU A 1 109 ? 41.536 -25.112 -17.357 1.00 82.75 109 LEU A C 1
ATOM 888 O O . LEU A 1 109 ? 41.070 -25.771 -16.431 1.00 82.75 109 LEU A O 1
ATOM 892 N N . GLN A 1 110 ? 42.391 -25.643 -18.235 1.00 82.81 110 GLN A N 1
ATOM 893 C CA . GLN A 1 110 ? 42.831 -27.042 -18.182 1.00 82.81 110 GLN A CA 1
ATOM 894 C C . GLN A 1 110 ? 43.705 -27.359 -16.961 1.00 82.81 110 GLN A C 1
ATOM 896 O O . GLN A 1 110 ? 43.747 -28.507 -16.518 1.00 82.81 110 GLN A O 1
ATOM 901 N N . ASN A 1 111 ? 44.389 -26.359 -16.403 1.00 85.06 111 ASN A N 1
ATOM 902 C CA . ASN A 1 111 ? 45.210 -26.512 -15.201 1.00 85.06 111 ASN A CA 1
ATOM 903 C C . ASN A 1 111 ? 44.467 -26.158 -13.906 1.00 85.06 111 ASN A C 1
ATOM 905 O O . ASN A 1 111 ? 45.031 -26.306 -12.830 1.00 85.06 111 ASN A O 1
ATOM 909 N N . LEU A 1 112 ? 43.205 -25.731 -13.987 1.00 79.75 112 LEU A N 1
ATOM 910 C CA . LEU A 1 112 ? 42.414 -25.305 -12.829 1.00 79.75 112 LEU A CA 1
ATOM 911 C C . LEU A 1 112 ? 41.931 -26.481 -11.963 1.00 79.75 112 LEU A C 1
ATOM 913 O O . LEU A 1 112 ? 41.565 -26.297 -10.806 1.00 79.75 112 LEU A O 1
ATOM 917 N N . CYS A 1 113 ? 41.932 -27.691 -12.527 1.00 60.84 113 CYS A N 1
ATOM 918 C CA . CYS A 1 113 ? 41.518 -28.925 -11.854 1.00 60.84 113 CYS A CA 1
ATOM 919 C C . CYS A 1 113 ? 42.672 -29.914 -11.605 1.00 60.84 113 CYS A C 1
ATOM 921 O O . CYS A 1 113 ? 42.405 -31.080 -11.312 1.00 60.84 113 CYS A O 1
ATOM 923 N N . LYS A 1 114 ? 43.927 -29.474 -11.745 1.00 56.72 114 LYS A N 1
ATOM 924 C CA . LYS A 1 114 ? 45.112 -30.201 -11.262 1.00 56.72 114 LYS A CA 1
ATOM 925 C C . LYS A 1 114 ? 45.557 -29.622 -9.927 1.00 56.72 114 LYS A C 1
ATOM 927 O O . LYS A 1 114 ? 46.015 -30.428 -9.092 1.00 56.72 114 LYS A O 1
#